Protein AF-A0A431KKU5-F1 (afdb_monomer_lite)

Radius of gyration: 24.03 Å; chains: 1; bounding box: 52×49×48 Å

Foldseek 3Di:
DVVVVVVVVVPPPDDDPVRVVVVVVVVVVVVVCVVCVVVPDQPLPCRPPDDDPVVVVSVVLVPDDLVVVLVVLVVVLVVLVVVLVVCVVVDDVSNVVSCVCCVVPVVVVNVVSVVVPD

Secondary structure (DSSP, 8-state):
-HHHHHHHHTT--PPPHHHHHHHHHHHHHHHHHHHHGGGG---TTT-TT--SHHHHHHHHHHTS-HHHHHHHHHHHHHHHHHHHHHGGGT-HHHHHHHHHHIIIIIHHHHHHHHHT--

pLDDT: mean 81.05, std 11.9, range [46.72, 94.69]

Sequence (118 aa):
MEQAMNAALSHVRAPSRKTLALMGLFALAFVALLAASPSHALDLVAFTGITGPLVSALTQLAGLAPGVKALVGFVGFVVAFISLAALRNFGPVLFYLGMAIFGAVGLTIAGAILGAVV

Structure (mmCIF, N/CA/C/O backbone):
data_AF-A0A431KKU5-F1
#
_entry.id   AF-A0A431KKU5-F1
#
loop_
_atom_site.group_PDB
_atom_site.id
_atom_site.type_symbol
_atom_site.label_atom_id
_atom_site.label_alt_id
_atom_site.label_comp_id
_atom_site.label_asym_id
_atom_site.label_entity_id
_atom_site.label_seq_id
_atom_site.pdbx_PDB_ins_code
_atom_site.Cartn_x
_atom_site.Cartn_y
_atom_site.Cartn_z
_atom_site.occupancy
_atom_site.B_iso_or_equiv
_atom_site.auth_seq_id
_atom_site.auth_comp_id
_atom_site.auth_asym_id
_atom_site.auth_atom_id
_atom_site.pdbx_PDB_model_num
ATOM 1 N N . MET A 1 1 ? -35.706 -30.410 26.031 1.00 55.91 1 MET A N 1
ATOM 2 C CA . MET A 1 1 ? -34.568 -29.581 25.563 1.00 55.91 1 MET A CA 1
ATOM 3 C C . MET A 1 1 ? -35.022 -28.281 24.891 1.00 55.91 1 MET A C 1
ATOM 5 O O . MET A 1 1 ? -34.408 -27.262 25.166 1.00 55.91 1 MET A O 1
ATOM 9 N N . GLU A 1 2 ? -36.122 -28.247 24.126 1.00 58.41 2 GLU A N 1
ATOM 10 C CA . GLU A 1 2 ? -36.660 -27.001 23.527 1.00 58.41 2 GLU A CA 1
ATOM 11 C C . GLU A 1 2 ? -37.047 -25.898 24.531 1.00 58.41 2 GLU A C 1
ATOM 13 O O . GLU A 1 2 ? -36.791 -24.722 24.290 1.00 58.41 2 GLU A O 1
ATOM 18 N N . GLN A 1 3 ? -37.605 -26.250 25.694 1.00 58.59 3 GLN A N 1
ATOM 19 C CA . GLN A 1 3 ? -38.010 -25.255 26.701 1.00 58.59 3 GLN A CA 1
ATOM 20 C C . GLN A 1 3 ? -36.828 -24.498 27.331 1.00 58.59 3 GLN A C 1
ATOM 22 O O . GLN A 1 3 ? -36.961 -23.320 27.653 1.00 58.59 3 GLN A O 1
ATOM 27 N N . ALA A 1 4 ? -35.657 -25.134 27.451 1.00 58.16 4 ALA A N 1
ATOM 28 C CA . ALA A 1 4 ? -34.444 -24.472 27.934 1.00 58.16 4 ALA A CA 1
ATOM 29 C C . ALA A 1 4 ? -33.855 -23.516 26.877 1.00 58.16 4 ALA A C 1
ATOM 31 O O . ALA A 1 4 ? -33.342 -22.453 27.221 1.00 58.16 4 ALA A O 1
ATOM 32 N N . MET A 1 5 ? -33.998 -23.856 25.591 1.00 56.66 5 MET A N 1
ATOM 33 C CA . MET A 1 5 ? -33.574 -23.016 24.466 1.00 56.66 5 MET A CA 1
ATOM 34 C C . MET A 1 5 ? -34.456 -21.762 24.324 1.00 56.66 5 MET A C 1
ATOM 36 O O . MET A 1 5 ? -33.937 -20.668 24.118 1.00 56.66 5 MET A O 1
ATOM 40 N N . ASN A 1 6 ? -35.771 -21.884 24.542 1.00 58.66 6 ASN A N 1
ATOM 41 C CA . ASN A 1 6 ? -36.696 -20.742 24.512 1.00 58.66 6 ASN A CA 1
ATOM 42 C C . ASN A 1 6 ? -36.543 -19.800 25.719 1.00 58.66 6 ASN A C 1
ATOM 44 O O . ASN A 1 6 ? -36.698 -18.588 25.572 1.00 58.66 6 ASN A O 1
ATOM 48 N N . ALA A 1 7 ? -36.186 -20.321 26.898 1.00 58.28 7 ALA A N 1
ATOM 49 C CA . ALA A 1 7 ? -35.893 -19.485 28.064 1.00 58.28 7 ALA A CA 1
ATOM 50 C C . ALA A 1 7 ? -34.600 -18.669 27.878 1.00 58.28 7 ALA A C 1
ATOM 52 O O . ALA A 1 7 ? -34.567 -17.490 28.233 1.00 58.28 7 ALA A O 1
ATOM 53 N N . ALA A 1 8 ? -33.571 -19.247 27.249 1.00 55.50 8 ALA A N 1
ATOM 54 C CA . ALA A 1 8 ? -32.316 -18.553 26.952 1.00 55.50 8 ALA A CA 1
ATOM 55 C C . ALA A 1 8 ? -32.490 -17.367 25.978 1.00 55.50 8 ALA A C 1
ATOM 57 O O . ALA A 1 8 ? -31.815 -16.348 26.117 1.00 55.50 8 ALA A O 1
ATOM 58 N N . LEU A 1 9 ? -33.435 -17.456 25.033 1.00 55.41 9 LEU A N 1
ATOM 59 C CA . LEU A 1 9 ? -33.727 -16.384 24.071 1.00 55.41 9 LEU A CA 1
ATOM 60 C C . LEU A 1 9 ? -34.491 -15.198 24.689 1.00 55.41 9 LEU A C 1
ATOM 62 O O . LEU A 1 9 ? -34.386 -14.076 24.195 1.00 55.41 9 LEU A O 1
ATOM 66 N N . SER A 1 10 ? -35.210 -15.409 25.798 1.00 55.50 10 SER A N 1
ATOM 67 C CA . SER A 1 10 ? -35.983 -14.355 26.483 1.00 55.50 10 SER A CA 1
ATOM 68 C C . SER A 1 10 ? -35.127 -13.284 27.178 1.00 55.50 10 SER A C 1
ATOM 70 O O . SER A 1 10 ? -35.634 -12.218 27.530 1.00 55.50 10 SER A O 1
ATOM 72 N N . HIS A 1 11 ? -33.821 -13.528 27.343 1.00 55.41 11 HIS A N 1
ATOM 73 C CA . HIS A 1 11 ? -32.892 -12.591 27.982 1.00 55.41 11 HIS A CA 1
ATOM 74 C C . HIS A 1 11 ? -32.110 -11.698 27.012 1.00 55.41 11 HIS A C 1
ATOM 76 O O . HIS A 1 11 ? -31.324 -10.854 27.450 1.00 55.41 11 HIS A O 1
ATOM 82 N N . VAL A 1 12 ? -32.360 -11.803 25.704 1.00 61.69 12 VAL A N 1
ATOM 83 C CA . VAL A 1 12 ? -31.781 -10.884 24.720 1.00 61.69 12 VAL A CA 1
ATOM 84 C C . VAL A 1 12 ? -32.532 -9.554 24.790 1.00 61.69 12 VAL A C 1
ATOM 86 O O . VAL A 1 12 ? -33.555 -9.336 24.144 1.00 61.69 12 VAL A O 1
ATOM 89 N N . ARG A 1 13 ? -32.039 -8.649 25.638 1.00 65.62 13 ARG A N 1
ATOM 90 C CA . ARG A 1 13 ? -32.588 -7.299 25.793 1.00 65.62 13 ARG A CA 1
ATOM 91 C C . ARG A 1 13 ? -32.391 -6.543 24.479 1.00 65.62 13 ARG A C 1
ATOM 93 O O . ARG A 1 13 ? -31.255 -6.299 24.076 1.00 65.62 13 ARG A O 1
ATOM 100 N N . ALA A 1 14 ? -33.486 -6.176 23.815 1.00 69.62 14 ALA A N 1
ATOM 101 C CA . ALA A 1 14 ? -33.417 -5.384 22.594 1.00 69.62 14 ALA A CA 1
ATOM 102 C C . ALA A 1 14 ? -32.618 -4.088 22.854 1.00 69.62 14 ALA A C 1
ATOM 104 O O . ALA A 1 14 ? -32.840 -3.432 23.883 1.00 69.62 14 ALA A O 1
ATOM 105 N N . PRO A 1 15 ? -31.679 -3.715 21.966 1.00 72.88 15 PRO A N 1
ATOM 106 C CA . PRO A 1 15 ? -30.870 -2.520 22.150 1.00 72.88 15 PRO A CA 1
ATOM 107 C C . PRO A 1 15 ? -31.770 -1.283 22.232 1.00 72.88 15 PRO A C 1
ATOM 109 O O . PRO A 1 15 ? -32.762 -1.156 21.513 1.00 72.88 15 PRO A O 1
ATOM 112 N N . SER A 1 16 ? -31.433 -0.355 23.129 1.00 83.44 16 SER A N 1
ATOM 113 C CA . SER A 1 16 ? -32.230 0.860 23.305 1.00 83.44 16 SER A CA 1
ATOM 114 C C . SER A 1 16 ? -32.231 1.699 22.019 1.00 83.44 16 SER A C 1
ATOM 116 O O . SER A 1 16 ? -31.229 1.740 21.302 1.00 83.44 16 SER A O 1
ATOM 118 N N . ARG A 1 17 ? -33.317 2.438 21.741 1.00 81.31 17 ARG A N 1
ATOM 119 C CA . ARG A 1 17 ? -33.397 3.342 20.570 1.00 81.31 17 ARG A CA 1
ATOM 120 C C . ARG A 1 17 ? -32.219 4.325 20.500 1.00 81.31 17 ARG A C 1
ATOM 122 O O . ARG A 1 17 ? -31.766 4.655 19.411 1.00 81.31 17 ARG A O 1
ATOM 129 N N . LYS A 1 18 ? -31.693 4.749 21.657 1.00 82.75 18 LYS A N 1
ATOM 130 C CA . LYS A 1 18 ? -30.506 5.613 21.761 1.00 82.75 18 LYS A CA 1
ATOM 131 C C . LYS A 1 18 ? -29.233 4.890 21.314 1.00 82.75 18 LYS A C 1
ATOM 133 O O . LYS A 1 18 ? -28.451 5.462 20.568 1.00 82.75 18 LYS A O 1
ATOM 138 N N . THR A 1 19 ? -29.056 3.633 21.723 1.00 86.06 19 THR A N 1
ATOM 139 C CA . THR A 1 19 ? -27.944 2.773 21.286 1.00 86.06 19 THR A CA 1
ATOM 140 C C . THR A 1 19 ? -27.998 2.537 19.779 1.00 86.06 19 THR A C 1
ATOM 142 O O . THR A 1 19 ? -26.977 2.647 19.109 1.00 86.06 19 THR A O 1
ATOM 145 N N . LEU A 1 20 ? -29.192 2.283 19.235 1.00 88.00 20 LEU A N 1
ATOM 146 C CA . LEU A 1 20 ? -29.389 2.088 17.799 1.00 88.00 20 LEU A CA 1
ATOM 147 C C . LEU A 1 20 ? -29.058 3.360 17.000 1.00 88.00 20 LEU A C 1
ATOM 149 O O . LEU A 1 20 ? -28.373 3.287 15.985 1.00 88.00 20 LEU A O 1
ATOM 153 N N . ALA A 1 21 ? -29.480 4.530 17.490 1.00 90.12 21 ALA A N 1
ATOM 154 C CA . ALA A 1 21 ? -29.155 5.816 16.876 1.00 90.12 21 ALA A CA 1
ATOM 155 C C . ALA A 1 21 ? -27.646 6.122 16.916 1.00 90.12 21 ALA A C 1
ATOM 157 O O . ALA A 1 21 ? -27.092 6.578 15.922 1.00 90.12 21 ALA A O 1
ATOM 158 N N . LEU A 1 22 ? -26.969 5.823 18.030 1.00 92.56 22 LEU A N 1
ATOM 159 C CA . LEU A 1 22 ? -25.515 5.983 18.169 1.00 92.56 22 LEU A CA 1
ATOM 160 C C . LEU A 1 22 ? -24.738 5.064 17.222 1.00 92.56 22 LEU A C 1
ATOM 162 O O . LEU A 1 22 ? -23.801 5.515 16.571 1.00 92.56 22 LEU A O 1
ATOM 166 N N . MET A 1 23 ? -25.149 3.798 17.108 1.00 91.62 23 MET A N 1
ATOM 167 C CA . MET A 1 23 ? -24.563 2.850 16.153 1.00 91.62 23 MET A CA 1
ATOM 168 C C . MET A 1 23 ? -24.772 3.322 14.709 1.00 91.62 23 MET A C 1
ATOM 170 O O . MET A 1 23 ? -23.839 3.276 13.913 1.00 91.62 23 MET A O 1
ATOM 174 N N . GLY A 1 24 ? -25.965 3.836 14.390 1.00 93.50 24 GLY A N 1
ATOM 175 C CA . GLY A 1 24 ? -26.263 4.429 13.086 1.00 93.50 24 GLY A CA 1
ATOM 176 C C . GLY A 1 24 ? -25.396 5.651 12.779 1.00 93.50 24 GLY A C 1
ATOM 177 O O . GLY A 1 24 ? -24.861 5.756 11.679 1.00 93.50 24 GLY A O 1
ATOM 178 N N . LEU A 1 25 ? -25.187 6.537 13.759 1.00 93.88 25 LEU A N 1
ATOM 179 C CA . LEU A 1 25 ? -24.323 7.709 13.608 1.00 93.88 25 LEU A CA 1
ATOM 180 C C . LEU A 1 25 ? -22.859 7.307 13.384 1.00 93.88 25 LEU A C 1
ATOM 182 O O . LEU A 1 25 ? -22.202 7.863 12.510 1.00 93.88 25 LEU A O 1
ATOM 186 N N . PHE A 1 26 ? -22.361 6.316 14.131 1.00 93.94 26 PHE A N 1
ATOM 187 C CA . PHE A 1 26 ? -21.008 5.781 13.955 1.00 93.94 26 PHE A CA 1
ATOM 188 C C . PHE A 1 26 ? -20.820 5.124 12.587 1.00 93.94 26 PHE A C 1
ATOM 190 O O . PHE A 1 26 ? -19.809 5.365 11.932 1.00 93.94 26 PHE A O 1
ATOM 197 N N . ALA A 1 27 ? -21.794 4.333 12.133 1.00 93.81 27 ALA A N 1
ATOM 198 C CA . ALA A 1 27 ? -21.758 3.725 10.808 1.00 93.81 27 ALA A CA 1
ATOM 199 C C . ALA A 1 27 ? -21.756 4.794 9.706 1.00 93.81 27 ALA A C 1
ATOM 201 O O . ALA A 1 27 ? -20.958 4.715 8.775 1.00 93.81 27 ALA A O 1
ATOM 202 N N . LEU A 1 28 ? -22.589 5.830 9.839 1.00 94.69 28 LEU A N 1
ATOM 203 C CA . LEU A 1 28 ? -22.635 6.940 8.890 1.00 94.69 28 LEU A CA 1
ATOM 204 C C . LEU A 1 28 ? -21.321 7.733 8.880 1.00 94.69 28 LEU A C 1
ATOM 206 O O . LEU A 1 28 ? -20.805 8.044 7.812 1.00 94.69 28 LEU A O 1
ATOM 210 N N . ALA A 1 29 ? -20.756 8.020 10.055 1.00 92.56 29 ALA A N 1
ATOM 211 C CA . ALA A 1 29 ? -19.471 8.699 10.187 1.00 92.56 29 ALA A CA 1
ATOM 212 C C . ALA A 1 29 ? -18.334 7.879 9.564 1.00 92.56 29 ALA A C 1
ATOM 214 O O . ALA A 1 29 ? -17.484 8.433 8.872 1.00 92.56 29 ALA A O 1
ATOM 215 N N . PHE A 1 30 ? -18.345 6.558 9.752 1.00 93.44 30 PHE A N 1
ATOM 216 C CA . PHE A 1 30 ? -17.377 5.656 9.138 1.00 93.44 30 PHE A CA 1
ATOM 217 C C . PHE A 1 30 ? -17.504 5.642 7.610 1.00 93.44 30 PHE A C 1
ATOM 219 O O . PHE A 1 30 ? -16.506 5.798 6.913 1.00 93.44 30 PHE A O 1
ATOM 226 N N . VAL A 1 31 ? -18.724 5.547 7.073 1.00 93.12 31 VAL A N 1
ATOM 227 C CA . VAL A 1 31 ? -18.970 5.614 5.622 1.00 93.12 31 VAL A CA 1
ATOM 228 C C . VAL A 1 31 ? -18.563 6.973 5.047 1.00 93.12 31 VAL A C 1
ATOM 230 O O . VAL A 1 31 ? -17.922 7.021 4.000 1.00 93.12 31 VAL A O 1
ATOM 233 N N . ALA A 1 32 ? -18.874 8.074 5.735 1.00 88.75 32 ALA A N 1
ATOM 234 C CA . ALA A 1 32 ? -18.478 9.417 5.318 1.00 88.75 32 ALA A CA 1
ATOM 235 C C . ALA A 1 32 ? -16.951 9.589 5.315 1.00 88.75 32 ALA A C 1
ATOM 237 O O . ALA A 1 32 ? -16.400 10.164 4.379 1.00 88.75 32 ALA A O 1
ATOM 238 N N . LEU A 1 33 ? -16.259 9.042 6.319 1.00 87.38 33 LEU A N 1
ATOM 239 C CA . LEU A 1 33 ? -14.799 9.042 6.377 1.00 87.38 33 LEU A CA 1
ATOM 240 C C . LEU A 1 33 ? -14.191 8.221 5.232 1.00 87.38 33 LEU A C 1
ATOM 242 O O . LEU A 1 33 ? -13.264 8.687 4.573 1.00 87.38 33 LEU A O 1
ATOM 246 N N . LEU A 1 34 ? -14.737 7.033 4.950 1.00 85.88 34 LEU A N 1
ATOM 247 C CA . LEU A 1 34 ? -14.303 6.219 3.814 1.00 85.88 34 LEU A CA 1
ATOM 248 C C . LEU A 1 34 ? -14.534 6.939 2.481 1.00 85.88 34 LEU A C 1
ATOM 250 O O . LEU A 1 34 ? -13.652 6.913 1.629 1.00 85.88 34 LEU A O 1
ATOM 254 N N . ALA A 1 35 ? -15.662 7.632 2.315 1.00 85.12 35 ALA A N 1
ATOM 255 C CA . ALA A 1 35 ? -15.971 8.395 1.108 1.00 85.12 35 ALA A CA 1
ATOM 256 C C . ALA A 1 35 ? -15.101 9.655 0.940 1.00 85.12 35 ALA A C 1
ATOM 258 O O . ALA A 1 35 ? -14.843 10.065 -0.188 1.00 85.12 35 ALA A O 1
ATOM 259 N N . ALA A 1 36 ? -14.634 10.258 2.038 1.00 82.69 36 ALA A N 1
ATOM 260 C CA . ALA A 1 36 ? -13.731 11.412 2.022 1.00 82.69 36 ALA A CA 1
ATOM 261 C C . ALA A 1 36 ? -12.245 11.025 1.907 1.00 82.69 36 ALA A C 1
ATOM 263 O O . ALA A 1 36 ? -11.420 11.850 1.526 1.00 82.69 36 ALA A O 1
ATOM 264 N N . SER A 1 37 ? -11.877 9.779 2.211 1.00 73.44 37 SER A N 1
ATOM 265 C CA . SER A 1 37 ? -10.486 9.320 2.110 1.00 73.44 37 SER A CA 1
ATOM 266 C C . SER A 1 37 ? -9.838 9.450 0.711 1.00 73.44 37 SER A C 1
ATOM 268 O O . SER A 1 37 ? -8.654 9.793 0.664 1.00 73.44 37 SER A O 1
ATOM 270 N N . PRO A 1 38 ? -10.544 9.286 -0.434 1.00 75.44 38 PRO A N 1
ATOM 271 C CA . PRO A 1 38 ? -9.928 9.382 -1.759 1.00 75.44 38 PRO A CA 1
ATOM 272 C C . PRO A 1 38 ? -9.502 10.805 -2.130 1.00 75.44 38 PRO A C 1
ATOM 274 O O . PRO A 1 38 ? -8.562 10.969 -2.898 1.00 75.44 38 PRO A O 1
ATOM 277 N N . SER A 1 39 ? -10.154 11.843 -1.592 1.00 73.06 39 SER A N 1
ATOM 278 C CA . SER A 1 39 ? -9.836 13.240 -1.933 1.00 73.06 39 SER A CA 1
ATOM 279 C C . SER A 1 39 ? -8.520 13.738 -1.325 1.00 73.06 39 SER A C 1
ATOM 281 O O . SER A 1 39 ? -8.051 14.809 -1.697 1.00 73.06 39 SER A O 1
ATOM 283 N N . HIS A 1 40 ? -7.907 12.952 -0.434 1.00 70.62 40 HIS A N 1
ATOM 284 C CA . HIS A 1 40 ? -6.582 13.203 0.144 1.00 70.62 40 HIS A CA 1
ATOM 285 C C . HIS A 1 40 ? -5.526 12.209 -0.359 1.00 70.62 40 HIS A C 1
ATOM 287 O O . HIS A 1 40 ? -4.410 12.176 0.161 1.00 70.62 40 HIS A O 1
ATOM 293 N N . ALA A 1 41 ? -5.868 11.363 -1.336 1.00 72.94 41 ALA A N 1
ATOM 294 C CA . ALA A 1 41 ? -4.916 10.418 -1.888 1.00 72.94 41 ALA A CA 1
ATOM 295 C C . ALA A 1 41 ? -3.822 11.176 -2.645 1.00 72.94 41 ALA A C 1
ATOM 297 O O . ALA A 1 41 ? -4.100 12.032 -3.486 1.00 72.94 41 ALA A O 1
ATOM 298 N N . LEU A 1 42 ? -2.567 10.840 -2.346 1.00 67.81 42 LEU A N 1
ATOM 299 C CA . LEU A 1 42 ? -1.456 11.271 -3.179 1.00 67.81 42 LEU A CA 1
ATOM 300 C C . LEU A 1 42 ? -1.646 10.677 -4.570 1.00 67.81 42 LEU A C 1
ATOM 302 O O . LEU A 1 42 ? -1.863 9.474 -4.721 1.00 67.81 42 LEU A O 1
ATOM 306 N N . ASP A 1 43 ? -1.541 11.529 -5.580 1.00 76.25 43 ASP A N 1
ATOM 307 C CA . ASP A 1 43 ? -1.505 11.092 -6.962 1.00 76.25 43 ASP A CA 1
ATOM 308 C C . ASP A 1 43 ? -0.171 10.380 -7.215 1.00 76.25 43 ASP A C 1
ATOM 310 O O . ASP A 1 43 ? 0.855 11.005 -7.456 1.00 76.25 43 ASP A O 1
ATOM 314 N N . LEU A 1 44 ? -0.167 9.052 -7.112 1.00 71.44 44 LEU A N 1
ATOM 315 C CA . LEU A 1 44 ? 1.030 8.233 -7.324 1.00 71.44 44 LEU A CA 1
ATOM 316 C C . LEU A 1 44 ? 1.342 8.001 -8.811 1.00 71.44 44 LEU A C 1
ATOM 318 O O . LEU A 1 44 ? 2.292 7.284 -9.123 1.00 71.44 44 LEU A O 1
ATOM 322 N N . VAL A 1 45 ? 0.535 8.560 -9.719 1.00 71.56 45 VAL A N 1
ATOM 323 C CA . VAL A 1 45 ? 0.675 8.374 -11.167 1.00 71.56 45 VAL A CA 1
ATOM 324 C C . VAL A 1 45 ? 1.219 9.637 -11.818 1.00 71.56 45 VAL A C 1
ATOM 326 O O . VAL A 1 45 ? 2.218 9.560 -12.530 1.00 71.56 45 VAL A O 1
ATOM 329 N N . ALA A 1 46 ? 0.601 10.793 -11.568 1.00 75.75 46 ALA A N 1
ATOM 330 C CA . ALA A 1 46 ? 1.067 12.070 -12.103 1.00 75.75 46 ALA A CA 1
ATOM 331 C C . ALA A 1 46 ? 1.816 12.927 -11.066 1.00 75.75 46 ALA A C 1
ATOM 333 O O . ALA A 1 46 ? 2.328 13.990 -11.416 1.00 75.75 46 ALA A O 1
ATOM 334 N N . PHE A 1 47 ? 1.935 12.465 -9.809 1.00 77.19 47 PHE A N 1
ATOM 335 C CA . PHE A 1 47 ? 2.630 13.159 -8.711 1.00 77.19 47 PHE A CA 1
ATOM 336 C C . PHE A 1 47 ? 2.153 14.600 -8.498 1.00 77.19 47 PHE A C 1
ATOM 338 O O . PHE A 1 47 ? 2.884 15.443 -7.971 1.00 77.19 47 PHE A O 1
ATOM 345 N N . THR A 1 48 ? 0.902 14.878 -8.879 1.00 77.06 48 THR A N 1
ATOM 346 C CA . THR A 1 48 ? 0.292 16.201 -8.785 1.00 77.06 48 THR A CA 1
ATOM 347 C C . THR A 1 48 ? 0.288 16.668 -7.328 1.00 77.06 48 THR A C 1
ATOM 349 O O . THR A 1 48 ? -0.261 16.004 -6.452 1.00 77.06 48 THR A O 1
ATOM 352 N N . GLY A 1 49 ? 0.920 17.812 -7.051 1.00 72.69 49 GLY A N 1
ATOM 353 C CA . GLY A 1 49 ? 1.007 18.392 -5.702 1.00 72.69 49 GLY A C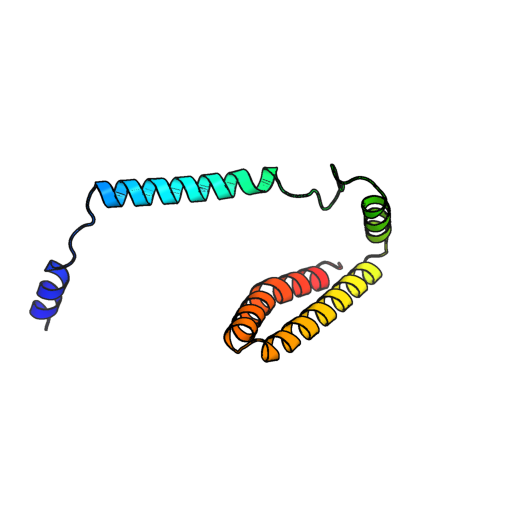A 1
ATOM 354 C C . GLY A 1 49 ? 2.238 17.982 -4.885 1.00 72.69 49 GLY A C 1
ATOM 355 O O . GLY A 1 49 ? 2.488 18.583 -3.842 1.00 72.69 49 GLY A O 1
ATOM 356 N N . ILE A 1 50 ? 3.055 17.039 -5.364 1.00 77.69 50 ILE A N 1
ATOM 357 C CA . ILE A 1 50 ? 4.413 16.814 -4.846 1.00 77.69 50 ILE A CA 1
ATOM 358 C C . ILE A 1 50 ? 5.356 17.724 -5.651 1.00 77.69 50 ILE A C 1
ATOM 360 O O . ILE A 1 50 ? 5.179 17.881 -6.857 1.00 77.69 50 ILE A O 1
ATOM 364 N N . THR A 1 51 ? 6.338 18.373 -5.017 1.00 82.31 51 THR A N 1
ATOM 365 C CA . THR A 1 51 ? 7.323 19.236 -5.703 1.00 82.31 51 THR A CA 1
ATOM 366 C C . THR A 1 51 ? 8.754 18.931 -5.247 1.00 82.31 51 THR A C 1
ATOM 368 O O . THR A 1 51 ? 8.976 18.260 -4.238 1.00 82.31 51 THR A O 1
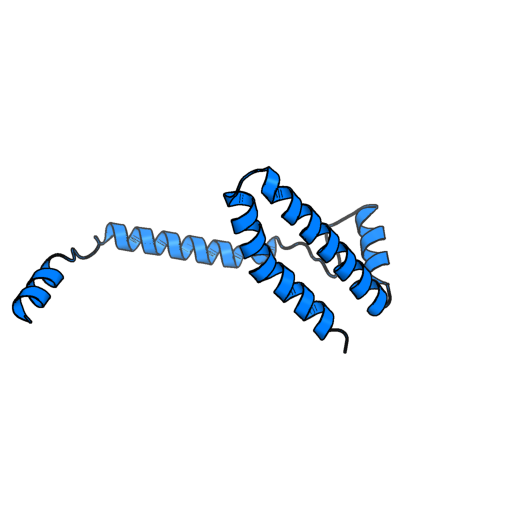ATOM 371 N N . GLY A 1 52 ? 9.752 19.393 -6.008 1.00 85.94 52 GLY A N 1
ATOM 372 C CA . GLY A 1 52 ? 11.170 19.279 -5.647 1.00 85.94 52 GLY A CA 1
ATOM 373 C C . GLY A 1 52 ? 11.869 17.982 -6.099 1.00 85.94 52 GLY A C 1
ATOM 374 O O . GLY A 1 52 ? 11.372 17.278 -6.982 1.00 85.94 52 GLY A O 1
ATOM 375 N N . PRO A 1 53 ? 13.047 17.658 -5.522 1.00 87.94 53 PRO A N 1
ATOM 376 C CA . PRO A 1 53 ? 13.913 16.562 -5.981 1.00 87.94 53 PRO A CA 1
ATOM 377 C C . PRO A 1 53 ? 13.250 15.180 -5.969 1.00 87.94 53 PRO A C 1
ATOM 379 O O . PRO A 1 53 ? 13.578 14.327 -6.792 1.00 87.94 53 PRO A O 1
ATOM 382 N N . LEU A 1 54 ? 12.289 14.975 -5.065 1.00 87.00 54 LEU A N 1
ATOM 383 C CA . LEU A 1 54 ? 11.544 13.726 -4.944 1.00 87.00 54 LEU A CA 1
ATOM 384 C C . LEU A 1 54 ? 10.722 13.424 -6.205 1.00 87.00 54 LEU A C 1
ATOM 386 O O . LEU A 1 54 ? 10.747 12.295 -6.682 1.00 87.00 54 LEU A O 1
ATOM 390 N N . VAL A 1 55 ? 10.056 14.426 -6.789 1.00 87.94 55 VAL A N 1
ATOM 391 C CA . VAL A 1 55 ? 9.278 14.242 -8.029 1.00 87.94 55 VAL A CA 1
ATOM 392 C C . VAL A 1 55 ? 10.187 13.859 -9.182 1.00 87.94 55 VAL A C 1
ATOM 394 O O . VAL A 1 55 ? 9.867 12.949 -9.932 1.00 87.94 55 VAL A O 1
ATOM 397 N N . SER A 1 56 ? 11.349 14.507 -9.300 1.00 87.06 56 SER A N 1
ATOM 398 C CA . SER A 1 56 ? 12.325 14.171 -10.342 1.00 87.06 56 SER A CA 1
ATOM 399 C C . SER A 1 56 ? 12.756 12.705 -10.246 1.00 87.06 56 SER A C 1
ATOM 401 O O . SER A 1 56 ? 12.732 11.987 -11.245 1.00 87.06 56 SER A O 1
ATOM 403 N N . ALA A 1 57 ? 13.065 12.228 -9.036 1.00 87.94 57 ALA A N 1
ATOM 404 C CA . ALA A 1 57 ? 13.430 10.834 -8.806 1.00 87.94 57 ALA A CA 1
ATOM 405 C C . ALA A 1 57 ? 12.277 9.861 -9.120 1.00 87.94 57 ALA A C 1
ATOM 407 O O . ALA A 1 57 ? 12.496 8.831 -9.758 1.00 87.94 57 ALA A O 1
ATOM 408 N N . LEU A 1 58 ? 11.045 10.189 -8.720 1.00 86.00 58 LEU A N 1
ATOM 409 C CA . LEU A 1 58 ? 9.870 9.351 -8.969 1.00 86.00 58 LEU A CA 1
ATOM 410 C C . LEU A 1 58 ? 9.483 9.307 -10.454 1.00 86.00 58 LEU A C 1
ATOM 412 O O . LEU A 1 58 ? 9.177 8.234 -10.968 1.00 86.00 58 LEU A O 1
ATOM 416 N N . THR A 1 59 ? 9.572 10.428 -11.171 1.00 85.56 59 THR A N 1
ATOM 417 C CA . THR A 1 59 ? 9.354 10.485 -12.624 1.00 85.56 59 THR A CA 1
ATOM 418 C C . THR A 1 59 ? 10.416 9.684 -13.376 1.00 85.56 59 THR A C 1
ATOM 420 O O . THR A 1 59 ? 10.092 8.969 -14.322 1.00 85.56 59 THR A O 1
ATOM 423 N N . GLN A 1 60 ? 11.677 9.727 -12.933 1.00 87.31 60 GLN A N 1
ATOM 424 C CA . GLN A 1 60 ? 12.733 8.879 -13.498 1.00 87.31 60 GLN A CA 1
ATOM 425 C C . GLN A 1 60 ? 12.459 7.393 -13.251 1.00 87.31 60 GLN A C 1
ATOM 427 O O . GLN A 1 60 ? 12.550 6.593 -14.181 1.00 87.31 60 GLN A O 1
ATOM 432 N N . LEU A 1 61 ? 12.052 7.024 -12.032 1.00 84.50 61 LEU A N 1
ATOM 433 C CA . LEU A 1 61 ? 11.649 5.657 -11.695 1.00 84.50 61 LEU A CA 1
ATOM 434 C C . LEU A 1 61 ? 10.447 5.198 -12.544 1.00 84.50 61 LEU A C 1
ATOM 436 O O . LEU A 1 61 ? 10.415 4.065 -13.029 1.00 84.50 61 LEU A O 1
ATOM 440 N N . ALA A 1 62 ? 9.483 6.091 -12.785 1.00 82.12 62 ALA A N 1
ATOM 441 C CA . ALA A 1 62 ? 8.329 5.855 -13.647 1.00 82.12 62 ALA A CA 1
ATOM 442 C C . ALA A 1 62 ? 8.700 5.720 -15.136 1.00 82.12 62 ALA A C 1
ATOM 444 O O . ALA A 1 62 ? 7.972 5.063 -15.876 1.00 82.12 62 ALA A O 1
ATOM 445 N N . GLY A 1 63 ? 9.835 6.262 -15.577 1.00 85.56 63 GLY A N 1
ATOM 446 C CA . GLY A 1 63 ? 10.347 6.106 -16.943 1.00 85.56 63 GLY A CA 1
ATOM 447 C C . GLY A 1 63 ? 11.061 4.776 -17.216 1.00 85.56 63 GLY A C 1
ATOM 448 O O . GLY A 1 63 ? 11.368 4.477 -18.367 1.00 85.56 63 GLY A O 1
ATOM 449 N N . LEU A 1 64 ? 11.338 3.965 -16.188 1.00 85.88 64 LEU A N 1
ATOM 450 C CA . LEU A 1 64 ? 12.070 2.707 -16.353 1.00 85.88 64 LEU A CA 1
ATOM 451 C C . LEU A 1 64 ? 11.239 1.624 -17.058 1.00 85.88 64 LEU A C 1
ATOM 453 O O . LEU A 1 64 ? 10.009 1.579 -16.956 1.00 85.88 64 LEU A O 1
ATOM 457 N N . ALA A 1 65 ? 11.938 0.696 -17.718 1.00 87.31 65 ALA A N 1
ATOM 458 C CA . ALA A 1 65 ? 11.322 -0.480 -18.322 1.00 87.31 65 ALA A CA 1
ATOM 459 C C . ALA A 1 65 ? 10.552 -1.313 -17.270 1.00 87.31 65 ALA A C 1
ATOM 461 O O . ALA A 1 65 ? 10.998 -1.395 -16.117 1.00 87.31 65 ALA A O 1
ATOM 462 N N . PRO A 1 66 ? 9.444 -1.985 -17.646 1.00 83.31 66 PRO A N 1
ATOM 463 C CA . PRO A 1 66 ? 8.622 -2.764 -16.714 1.00 83.31 66 PRO A CA 1
ATOM 464 C C . PRO A 1 66 ? 9.422 -3.771 -15.876 1.00 83.31 66 PRO A C 1
ATOM 466 O O . PRO A 1 66 ? 9.242 -3.844 -14.663 1.00 83.31 66 PRO A O 1
ATOM 469 N N . GLY A 1 67 ? 10.382 -4.470 -16.494 1.00 82.94 67 GLY A N 1
ATOM 470 C CA . GLY A 1 67 ? 11.244 -5.426 -15.792 1.00 82.94 67 GLY A CA 1
ATOM 471 C C . GLY A 1 67 ? 12.095 -4.789 -14.688 1.00 82.94 67 GLY A C 1
ATOM 472 O O . GLY A 1 67 ? 12.248 -5.364 -13.615 1.00 82.94 67 GLY A O 1
ATOM 473 N N . VAL A 1 68 ? 12.594 -3.567 -14.896 1.00 86.75 68 VAL A N 1
ATOM 474 C CA . VAL A 1 68 ? 13.395 -2.858 -13.884 1.00 86.75 68 VAL A CA 1
ATOM 475 C C . VAL A 1 68 ? 12.518 -2.410 -12.714 1.00 86.75 68 VAL A C 1
ATOM 477 O O . VAL A 1 68 ? 12.917 -2.551 -11.561 1.00 86.75 68 VAL A O 1
ATOM 480 N N . LYS A 1 69 ? 11.292 -1.945 -12.979 1.00 84.50 69 LYS A N 1
ATOM 481 C CA . LYS A 1 69 ? 10.323 -1.607 -11.922 1.00 84.50 69 LYS A CA 1
ATOM 482 C C . LYS A 1 69 ? 9.945 -2.830 -11.087 1.00 84.50 69 LYS A C 1
ATOM 484 O O . LYS A 1 69 ? 9.875 -2.729 -9.864 1.00 84.50 69 LYS A O 1
ATOM 489 N N . ALA A 1 70 ? 9.766 -3.984 -11.732 1.00 82.38 70 ALA A N 1
ATOM 490 C CA . ALA A 1 70 ? 9.505 -5.244 -11.044 1.00 82.38 70 ALA A CA 1
ATOM 491 C C . ALA A 1 70 ? 10.676 -5.646 -10.131 1.00 82.38 70 ALA A C 1
ATOM 493 O O . ALA A 1 70 ? 10.449 -6.034 -8.987 1.00 82.38 70 ALA A O 1
ATOM 494 N N . LEU A 1 71 ? 11.924 -5.477 -10.587 1.00 87.56 71 LEU A N 1
ATOM 495 C CA . LEU A 1 71 ? 13.110 -5.725 -9.761 1.00 87.56 71 LEU A CA 1
ATOM 496 C C . LEU A 1 71 ? 13.174 -4.797 -8.545 1.00 87.56 71 LEU A C 1
ATOM 498 O O . LEU A 1 71 ? 13.404 -5.269 -7.434 1.00 87.56 71 LEU A O 1
ATOM 502 N N . VAL A 1 72 ? 12.933 -3.496 -8.725 1.00 88.31 72 VAL A N 1
ATOM 503 C CA . VAL A 1 72 ? 12.904 -2.537 -7.606 1.00 88.31 72 VAL A CA 1
ATOM 504 C C . VAL A 1 72 ? 11.799 -2.901 -6.608 1.00 88.31 72 VAL A C 1
ATOM 506 O O . VAL A 1 72 ? 12.044 -2.905 -5.402 1.00 88.31 72 VAL A O 1
ATOM 509 N N . GLY A 1 73 ? 10.612 -3.278 -7.097 1.00 85.38 73 GLY A N 1
ATOM 510 C CA . GLY A 1 73 ? 9.509 -3.759 -6.263 1.00 85.38 73 GLY A CA 1
ATOM 511 C C . GLY A 1 73 ? 9.865 -5.025 -5.479 1.00 85.38 73 GLY A C 1
ATOM 512 O O . GLY A 1 73 ? 9.624 -5.093 -4.275 1.00 85.38 73 GLY A O 1
ATOM 513 N N . PHE A 1 74 ? 10.508 -5.998 -6.128 1.00 86.56 74 PHE A N 1
ATOM 514 C CA . PHE A 1 74 ? 10.981 -7.224 -5.483 1.00 86.56 74 PHE A CA 1
ATOM 515 C C . PHE A 1 74 ? 12.031 -6.944 -4.401 1.00 86.56 74 PHE A C 1
ATOM 517 O O . PHE A 1 74 ? 11.914 -7.448 -3.286 1.00 86.56 74 PHE A O 1
ATOM 524 N N . VAL A 1 75 ? 13.032 -6.107 -4.687 1.00 90.81 75 VAL A N 1
ATOM 525 C CA . VAL A 1 75 ? 14.054 -5.733 -3.696 1.00 90.81 75 VAL A CA 1
ATOM 526 C C . VAL A 1 75 ? 13.410 -5.024 -2.504 1.00 90.81 75 VAL A C 1
ATOM 528 O O . VAL A 1 75 ? 13.698 -5.376 -1.362 1.00 90.81 75 VAL A O 1
ATOM 531 N N . GLY A 1 76 ? 12.489 -4.086 -2.746 1.00 90.19 76 GLY A N 1
ATOM 532 C CA . GLY A 1 76 ? 11.734 -3.419 -1.682 1.00 90.19 76 GLY A CA 1
ATOM 533 C C . GLY A 1 76 ? 10.930 -4.401 -0.823 1.00 90.19 76 GLY A C 1
ATOM 534 O O . GLY A 1 76 ? 10.937 -4.300 0.403 1.00 90.19 76 GLY A O 1
ATOM 535 N N . PHE A 1 77 ? 10.306 -5.399 -1.451 1.00 89.56 77 PHE A N 1
ATOM 536 C CA . PHE A 1 77 ? 9.587 -6.466 -0.758 1.00 89.56 77 PHE A CA 1
ATOM 537 C C . PHE A 1 77 ? 10.511 -7.306 0.138 1.00 89.56 77 PHE A C 1
ATOM 539 O O . PHE A 1 77 ? 10.191 -7.544 1.303 1.00 89.56 77 PHE A O 1
ATOM 546 N N . VAL A 1 78 ? 11.679 -7.713 -0.370 1.00 91.69 78 VAL A N 1
ATOM 547 C CA . VAL A 1 78 ? 12.676 -8.475 0.401 1.00 91.69 78 VAL A CA 1
ATOM 548 C C . VAL A 1 78 ? 13.182 -7.666 1.594 1.00 91.69 78 VAL A C 1
ATOM 550 O O . VAL A 1 78 ? 13.238 -8.186 2.708 1.00 91.69 78 VAL A O 1
ATOM 553 N N . VAL A 1 79 ? 13.503 -6.386 1.388 1.00 94.56 79 VAL A N 1
ATOM 554 C CA . VAL A 1 79 ? 13.943 -5.494 2.469 1.00 94.56 79 VAL A CA 1
ATOM 555 C C . VAL A 1 79 ? 12.861 -5.383 3.545 1.00 94.56 79 VAL A C 1
ATOM 557 O O . VAL A 1 79 ? 13.160 -5.575 4.723 1.00 94.56 79 VAL A O 1
ATOM 560 N N . ALA A 1 80 ? 11.600 -5.168 3.158 1.00 91.50 80 ALA A N 1
ATOM 561 C CA . ALA A 1 80 ? 10.480 -5.108 4.095 1.00 91.50 80 ALA A CA 1
ATOM 562 C C . ALA A 1 80 ? 10.304 -6.415 4.888 1.00 91.50 80 ALA A C 1
ATOM 564 O O . ALA A 1 80 ? 10.084 -6.374 6.099 1.00 91.50 80 ALA A O 1
ATOM 565 N N . PHE A 1 81 ? 10.459 -7.573 4.239 1.00 90.69 81 PHE A N 1
ATOM 566 C CA . PHE A 1 81 ? 10.371 -8.874 4.902 1.00 90.69 81 PHE A CA 1
ATOM 567 C C . PHE A 1 81 ? 11.491 -9.085 5.930 1.00 90.69 81 PHE A C 1
ATOM 569 O O . PHE A 1 81 ? 11.249 -9.588 7.028 1.00 90.69 81 PHE A O 1
ATOM 576 N N . ILE A 1 82 ? 12.715 -8.651 5.618 1.00 91.31 82 ILE A N 1
ATOM 577 C CA . ILE A 1 82 ? 13.849 -8.712 6.549 1.00 91.31 82 ILE A CA 1
ATOM 578 C C . ILE A 1 82 ? 13.618 -7.777 7.743 1.00 91.31 82 ILE A C 1
ATOM 580 O O . ILE A 1 82 ? 13.814 -8.181 8.891 1.00 91.31 82 ILE A O 1
ATOM 584 N N . SER A 1 83 ? 13.155 -6.548 7.502 1.00 90.12 83 SER A N 1
ATOM 585 C CA . SER A 1 83 ? 12.798 -5.612 8.575 1.00 90.12 83 SER A CA 1
ATOM 586 C C . SER A 1 83 ? 11.684 -6.165 9.466 1.00 90.12 83 SER A C 1
ATOM 588 O O . SER A 1 83 ? 11.741 -6.030 10.687 1.00 90.12 83 SER A O 1
ATOM 590 N N . LEU A 1 84 ? 10.706 -6.855 8.882 1.00 91.88 84 LEU A N 1
ATOM 591 C CA . LEU A 1 84 ? 9.659 -7.542 9.628 1.00 91.88 84 LEU A CA 1
ATOM 592 C C . LEU A 1 84 ? 10.211 -8.702 10.465 1.00 91.88 84 LEU A C 1
ATOM 594 O O . LEU A 1 84 ? 9.837 -8.861 11.625 1.00 91.88 84 LEU A O 1
ATOM 598 N N . ALA A 1 85 ? 11.154 -9.476 9.932 1.00 87.06 85 ALA A N 1
ATOM 599 C CA . ALA A 1 85 ? 11.831 -10.509 10.705 1.00 87.06 85 ALA A CA 1
ATOM 600 C C . ALA A 1 85 ? 12.586 -9.923 11.912 1.00 87.06 85 ALA A C 1
ATOM 602 O O . ALA A 1 85 ? 12.665 -10.578 12.950 1.00 87.06 85 ALA A O 1
ATOM 603 N N . ALA A 1 86 ? 13.077 -8.681 11.830 1.00 88.00 86 ALA A N 1
ATOM 604 C CA . ALA A 1 86 ? 13.692 -7.994 12.965 1.00 88.00 86 ALA A CA 1
ATOM 605 C C . ALA A 1 86 ? 12.685 -7.643 14.081 1.00 88.00 86 ALA A C 1
ATOM 607 O O . ALA A 1 86 ? 13.075 -7.592 15.249 1.00 88.00 86 ALA A O 1
ATOM 608 N N . LEU A 1 87 ? 11.386 -7.495 13.771 1.00 87.81 87 LEU A N 1
ATOM 609 C CA . LEU A 1 87 ? 10.332 -7.251 14.771 1.00 87.81 87 LEU A CA 1
ATOM 610 C C . LEU A 1 87 ? 10.150 -8.400 15.765 1.00 87.81 87 LEU A C 1
ATOM 612 O O . LEU A 1 87 ? 9.673 -8.161 16.873 1.00 87.81 87 LEU A O 1
ATOM 616 N N . ARG A 1 88 ? 10.620 -9.615 15.446 1.00 84.50 88 ARG A N 1
ATOM 617 C CA . ARG A 1 88 ? 10.645 -10.735 16.406 1.00 84.50 88 ARG A CA 1
ATOM 618 C C . ARG A 1 88 ? 11.438 -10.414 17.675 1.00 84.50 88 ARG A C 1
ATOM 620 O O . ARG A 1 88 ? 11.135 -10.959 18.729 1.00 84.50 88 ARG A O 1
ATOM 627 N N . ASN A 1 89 ? 12.412 -9.506 17.579 1.00 85.81 89 ASN A N 1
ATOM 628 C CA . ASN A 1 89 ? 13.230 -9.068 18.709 1.00 85.81 89 ASN A CA 1
ATOM 629 C C . ASN A 1 89 ? 12.539 -7.983 19.561 1.00 85.81 89 ASN A C 1
ATOM 631 O O . ASN A 1 89 ? 12.949 -7.758 20.693 1.00 85.81 89 ASN A O 1
ATOM 635 N N . PHE A 1 90 ? 11.498 -7.321 19.041 1.00 83.00 90 PHE A N 1
ATOM 636 C CA . PHE A 1 90 ? 10.734 -6.275 19.739 1.00 83.00 90 PHE A CA 1
ATOM 637 C C . PHE A 1 90 ? 9.486 -6.812 20.461 1.00 83.00 90 PHE A C 1
ATOM 639 O O . PHE A 1 90 ? 8.813 -6.075 21.178 1.00 83.00 90 PHE A O 1
ATOM 646 N N . GLY A 1 91 ? 9.190 -8.102 20.300 1.00 86.94 91 GLY A N 1
ATOM 647 C CA . GLY A 1 91 ? 8.156 -8.817 21.039 1.00 86.94 91 GLY A CA 1
ATOM 648 C C . GLY A 1 91 ? 7.256 -9.669 20.134 1.00 86.94 91 GLY A C 1
ATOM 649 O O . GLY A 1 91 ? 7.092 -9.360 18.951 1.00 86.94 91 GLY A O 1
ATOM 650 N N . PRO A 1 92 ? 6.617 -10.725 20.677 1.00 85.69 92 PRO A N 1
ATOM 651 C CA . PRO A 1 92 ? 5.835 -11.671 19.877 1.00 85.69 92 PRO A CA 1
ATOM 652 C C . PRO A 1 92 ? 4.673 -11.008 19.126 1.00 85.69 92 PRO A C 1
ATOM 654 O O . PRO A 1 92 ? 4.414 -11.328 17.971 1.00 85.69 92 PRO A O 1
ATOM 657 N N . VAL A 1 93 ? 3.995 -10.046 19.762 1.00 89.38 93 VAL A N 1
ATOM 658 C CA . VAL A 1 93 ? 2.798 -9.390 19.209 1.00 89.38 93 VAL A CA 1
ATOM 659 C C . VAL A 1 93 ? 3.114 -8.594 17.942 1.00 89.38 93 VAL A C 1
ATOM 661 O O . VAL A 1 93 ? 2.405 -8.732 16.950 1.00 89.38 93 VAL A O 1
ATOM 664 N N . LEU A 1 94 ? 4.191 -7.801 17.948 1.00 89.31 94 LEU A N 1
ATOM 665 C CA . LEU A 1 94 ? 4.612 -6.997 16.794 1.00 89.31 94 LEU A CA 1
ATOM 666 C C . LEU A 1 94 ? 4.987 -7.880 15.603 1.00 89.31 94 LEU A C 1
ATOM 668 O O . LEU A 1 94 ? 4.633 -7.568 14.468 1.00 89.31 94 LEU A O 1
ATOM 672 N N . PHE A 1 95 ? 5.651 -9.005 15.868 1.00 88.56 95 PHE A N 1
ATOM 673 C CA . PHE A 1 95 ? 5.991 -9.968 14.832 1.00 88.56 95 PHE A CA 1
ATOM 674 C C . PHE A 1 95 ? 4.750 -10.643 14.245 1.00 88.56 95 PHE A C 1
ATOM 676 O O . PHE A 1 95 ? 4.585 -10.641 13.030 1.00 88.56 95 PHE A O 1
ATOM 683 N N . TYR A 1 96 ? 3.846 -11.171 15.076 1.00 91.12 96 TYR A N 1
ATOM 684 C CA . TYR A 1 96 ? 2.646 -11.849 14.577 1.00 91.12 96 TYR A CA 1
ATOM 685 C C . TYR A 1 96 ? 1.704 -10.902 13.838 1.00 91.12 96 TYR A C 1
ATOM 687 O O . TYR A 1 96 ? 1.214 -11.244 12.763 1.00 91.12 96 TYR A O 1
ATOM 695 N N . LEU A 1 97 ? 1.487 -9.698 14.373 1.00 92.06 97 LEU A N 1
ATOM 696 C CA . LEU A 1 97 ? 0.653 -8.694 13.724 1.00 92.06 97 LEU A CA 1
ATOM 697 C C . LEU A 1 97 ? 1.285 -8.217 12.411 1.00 92.06 97 LEU A C 1
ATOM 699 O O . LEU A 1 97 ? 0.604 -8.149 11.390 1.00 92.06 97 LEU A O 1
ATOM 703 N N . GLY A 1 98 ? 2.593 -7.949 12.417 1.00 90.50 98 GLY A N 1
ATOM 704 C CA . GLY A 1 98 ? 3.324 -7.568 11.214 1.00 90.50 98 GLY A CA 1
ATOM 705 C C . GLY A 1 98 ? 3.291 -8.662 10.143 1.00 90.50 98 GLY A C 1
ATOM 706 O O . GLY A 1 98 ? 3.021 -8.361 8.986 1.00 90.50 98 GLY A O 1
ATOM 707 N N . MET A 1 99 ? 3.474 -9.932 10.521 1.00 92.00 99 MET A N 1
ATOM 708 C CA . MET A 1 99 ? 3.375 -11.086 9.615 1.00 92.00 99 MET A CA 1
ATOM 709 C C . MET A 1 99 ? 1.970 -11.253 9.040 1.00 92.00 99 MET A C 1
ATOM 711 O O . MET A 1 99 ? 1.833 -11.497 7.843 1.00 92.00 99 MET A O 1
ATOM 715 N N . ALA A 1 100 ? 0.929 -11.074 9.857 1.00 92.94 100 ALA A N 1
ATOM 716 C CA . ALA A 1 100 ? -0.453 -11.144 9.396 1.00 92.94 100 ALA A CA 1
ATOM 717 C C . ALA A 1 100 ? -0.761 -10.054 8.355 1.00 92.94 100 ALA A C 1
ATOM 719 O O . ALA A 1 100 ? -1.309 -10.350 7.293 1.00 92.94 100 ALA A O 1
ATOM 720 N N . ILE A 1 101 ? -0.360 -8.805 8.619 1.00 90.69 101 ILE A N 1
ATOM 721 C CA . ILE A 1 101 ? -0.590 -7.677 7.703 1.00 90.69 101 ILE A CA 1
ATOM 722 C C . ILE A 1 101 ? 0.254 -7.822 6.433 1.00 90.69 101 ILE A C 1
ATOM 724 O O . ILE A 1 101 ? -0.252 -7.641 5.326 1.00 90.69 101 ILE A O 1
ATOM 728 N N . PHE A 1 102 ? 1.531 -8.175 6.571 1.00 91.81 102 PHE A N 1
ATOM 729 C CA . PHE A 1 102 ? 2.437 -8.349 5.441 1.00 91.81 102 PHE A CA 1
ATOM 730 C C . PHE A 1 102 ? 1.992 -9.488 4.519 1.00 91.81 102 PHE A C 1
ATOM 732 O O . PHE A 1 102 ? 1.994 -9.325 3.301 1.00 91.81 102 PHE A O 1
ATOM 739 N N . GLY A 1 103 ? 1.556 -10.615 5.086 1.00 89.94 103 GLY A N 1
ATOM 740 C CA . GLY A 1 103 ? 0.999 -11.724 4.316 1.00 89.94 103 GLY A CA 1
ATOM 741 C C . GLY A 1 103 ? -0.289 -11.339 3.588 1.00 89.94 103 GLY A C 1
ATOM 742 O O . GLY A 1 103 ? -0.422 -11.619 2.401 1.00 89.94 103 GLY A O 1
ATOM 743 N N . ALA A 1 104 ? -1.215 -10.655 4.268 1.00 90.56 104 ALA A N 1
ATOM 744 C CA . ALA A 1 104 ? -2.499 -10.270 3.683 1.00 90.56 104 ALA A CA 1
ATOM 745 C C . ALA A 1 104 ? -2.370 -9.198 2.588 1.00 90.56 104 ALA A C 1
ATOM 747 O O . ALA A 1 104 ? -2.996 -9.304 1.535 1.00 90.56 104 ALA A O 1
ATOM 748 N N . VAL A 1 105 ? -1.569 -8.158 2.825 1.00 89.75 105 VAL A N 1
ATOM 749 C CA . VAL A 1 105 ? -1.476 -6.991 1.933 1.00 89.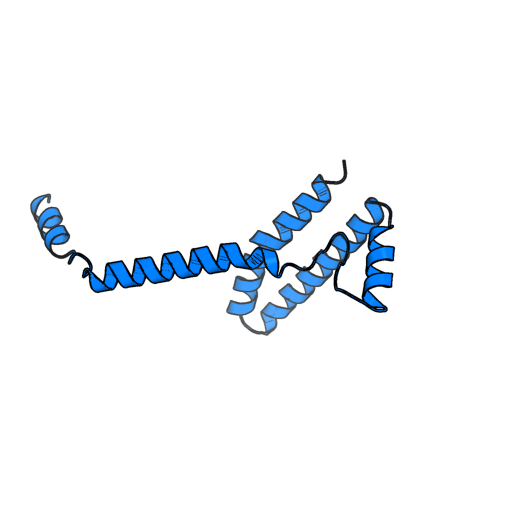75 105 VAL A CA 1
ATOM 750 C C . VAL A 1 105 ? -0.232 -7.064 1.055 1.00 89.75 105 VAL A C 1
ATOM 752 O O . VAL A 1 105 ? -0.331 -6.992 -0.167 1.00 89.75 105 VAL A O 1
ATOM 755 N N . GLY A 1 106 ? 0.943 -7.230 1.665 1.00 85.62 106 GLY A N 1
ATOM 756 C CA . GLY A 1 106 ? 2.229 -7.199 0.966 1.00 85.62 106 GLY A CA 1
ATOM 757 C C . GLY A 1 106 ? 2.355 -8.300 -0.085 1.00 85.62 106 GLY A C 1
ATOM 758 O O . GLY A 1 106 ? 2.763 -8.025 -1.212 1.00 85.62 106 GLY A O 1
ATOM 759 N N . LEU A 1 107 ? 1.954 -9.529 0.252 1.00 87.12 107 LEU A N 1
ATOM 760 C CA . LEU A 1 107 ? 2.030 -10.666 -0.670 1.00 87.12 107 LEU A CA 1
ATOM 761 C C . LEU A 1 107 ? 1.028 -10.539 -1.828 1.00 87.12 107 LEU A C 1
ATOM 763 O O . LEU A 1 107 ? 1.368 -10.834 -2.972 1.00 87.12 107 LEU A O 1
ATOM 767 N N . THR A 1 108 ? -0.175 -10.032 -1.552 1.00 84.19 108 THR A N 1
ATOM 768 C CA . THR A 1 108 ? -1.214 -9.778 -2.563 1.00 84.19 108 THR A CA 1
ATOM 769 C C . THR A 1 108 ? -0.773 -8.712 -3.566 1.00 84.19 108 THR A C 1
ATOM 771 O O . THR A 1 108 ? -0.918 -8.903 -4.772 1.00 84.19 108 THR A O 1
ATOM 774 N N . ILE A 1 109 ? -0.172 -7.615 -3.091 1.00 81.56 109 ILE A N 1
ATOM 775 C CA . ILE A 1 109 ? 0.361 -6.554 -3.958 1.00 81.56 109 ILE A CA 1
ATOM 776 C C . ILE A 1 109 ? 1.551 -7.070 -4.774 1.00 81.56 109 ILE A C 1
ATOM 778 O O . ILE A 1 109 ? 1.609 -6.832 -5.978 1.00 81.56 109 ILE A O 1
ATOM 782 N N . ALA A 1 110 ? 2.473 -7.815 -4.157 1.00 78.56 110 ALA A N 1
ATOM 783 C CA . ALA A 1 110 ? 3.604 -8.406 -4.870 1.00 78.56 110 ALA A CA 1
ATOM 784 C C . ALA A 1 110 ? 3.138 -9.371 -5.975 1.00 78.56 110 ALA A C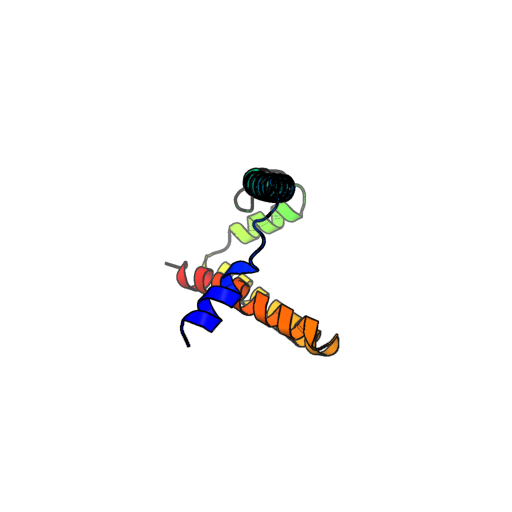 1
ATOM 786 O O . ALA A 1 110 ? 3.622 -9.292 -7.103 1.00 78.56 110 ALA A O 1
ATOM 787 N N . GLY A 1 111 ? 2.154 -10.227 -5.683 1.00 77.44 111 GLY A N 1
ATOM 788 C CA . GLY A 1 111 ? 1.537 -11.112 -6.671 1.00 77.44 111 GLY A CA 1
ATOM 789 C C . GLY A 1 111 ? 0.869 -10.346 -7.815 1.00 77.44 111 GLY A C 1
ATOM 790 O O . GLY A 1 111 ? 1.060 -10.698 -8.977 1.00 77.44 111 GLY A O 1
ATOM 791 N N . ALA A 1 112 ? 0.152 -9.260 -7.509 1.00 77.44 112 ALA A N 1
ATOM 792 C CA . ALA A 1 112 ? -0.468 -8.406 -8.519 1.00 77.44 112 ALA A CA 1
ATOM 793 C C . ALA A 1 112 ? 0.570 -7.728 -9.429 1.00 77.44 112 ALA A C 1
ATOM 795 O O . ALA A 1 112 ? 0.382 -7.695 -10.640 1.00 77.44 112 ALA A O 1
ATOM 796 N N . ILE A 1 113 ? 1.687 -7.245 -8.878 1.00 72.69 113 ILE A N 1
ATOM 797 C CA . ILE A 1 113 ? 2.767 -6.622 -9.661 1.00 72.69 113 ILE A CA 1
ATOM 798 C C . ILE A 1 113 ? 3.452 -7.651 -10.569 1.00 72.69 113 ILE A C 1
ATOM 800 O O . ILE A 1 113 ? 3.731 -7.342 -11.723 1.00 72.69 113 ILE A O 1
ATOM 804 N N . LEU A 1 114 ? 3.699 -8.871 -10.076 1.00 66.00 114 LEU A N 1
ATOM 805 C CA . LEU A 1 114 ? 4.314 -9.949 -10.860 1.00 66.00 114 LEU A CA 1
ATOM 806 C C . LEU A 1 114 ? 3.385 -10.479 -11.965 1.00 66.00 114 LEU A C 1
ATOM 808 O O . LEU A 1 114 ? 3.862 -10.824 -13.042 1.00 66.00 114 LEU A O 1
ATOM 812 N N . GLY A 1 115 ? 2.072 -10.528 -11.717 1.00 59.00 115 GLY A N 1
ATOM 813 C CA . GLY A 1 115 ? 1.066 -10.931 -12.705 1.00 59.00 115 GLY A CA 1
ATOM 814 C C . GLY A 1 115 ? 0.698 -9.843 -13.723 1.00 59.00 115 GLY A C 1
ATOM 815 O O . GLY A 1 115 ? 0.226 -10.171 -14.805 1.00 59.00 115 GLY A O 1
ATOM 816 N N . ALA A 1 116 ? 0.929 -8.565 -13.408 1.00 56.88 116 ALA A N 1
ATOM 817 C CA . ALA A 1 116 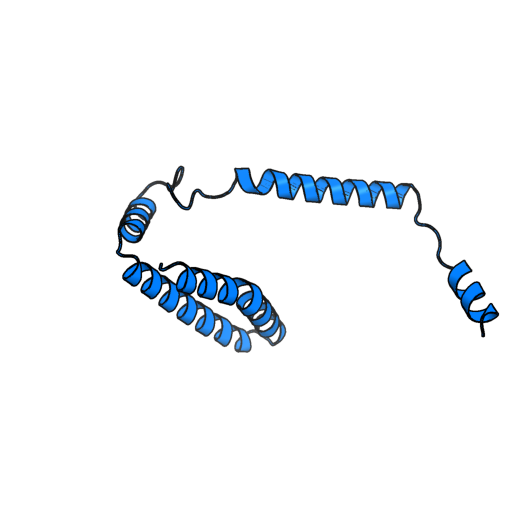? 0.594 -7.420 -14.262 1.00 56.88 116 ALA A CA 1
ATOM 818 C C . ALA A 1 116 ? 1.659 -7.078 -15.326 1.00 56.88 116 ALA A C 1
ATOM 820 O O . ALA A 1 116 ? 1.534 -6.059 -16.001 1.00 56.88 116 ALA A O 1
ATOM 821 N N . VAL A 1 117 ? 2.710 -7.893 -15.488 1.00 48.59 117 VAL A N 1
ATOM 822 C CA . VAL A 1 117 ? 3.770 -7.684 -16.499 1.00 48.59 117 VAL A CA 1
ATOM 823 C C . VAL A 1 117 ? 3.433 -8.372 -17.834 1.00 48.59 117 VAL A C 1
ATOM 825 O O . VAL A 1 117 ? 4.302 -8.988 -18.451 1.00 48.59 117 VAL A O 1
ATOM 828 N N . VAL A 1 118 ? 2.175 -8.282 -18.279 1.00 46.72 118 VAL A N 1
ATOM 829 C CA . VAL A 1 118 ? 1.745 -8.711 -19.624 1.00 46.72 118 VAL A CA 1
ATOM 830 C C . VAL A 1 118 ? 1.238 -7.513 -20.407 1.00 46.72 118 VAL A C 1
ATOM 832 O O . VAL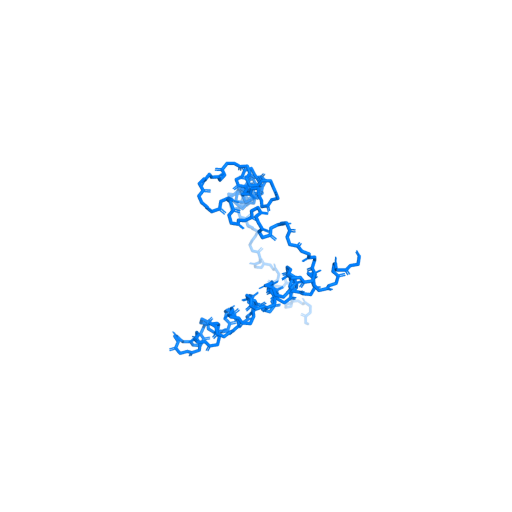 A 1 118 ? 0.403 -6.771 -19.846 1.00 46.72 118 VAL A O 1
#